Protein AF-A0A7L3SFC0-F1 (afdb_monomer_lite)

Radius of gyration: 11.87 Å; chains: 1; bounding box: 27×22×32 Å

Organism: Cepphus grylle (NCBI:txid28697)

InterPro domains:
  IPR007084 BRICHOS domain [PF04089] (20-57)
  IPR007084 BRICHOS domain [PS50869] (16-57)
  IPR051772 Gastrokine [PTHR16483] (1-57)

Structure (mmCIF, N/CA/C/O backbone):
data_AF-A0A7L3SFC0-F1
#
_entry.id   AF-A0A7L3SFC0-F1
#
loop_
_atom_site.group_PDB
_atom_site.id
_atom_site.type_symbol
_atom_site.label_atom_id
_atom_site.label_alt_id
_atom_site.label_comp_id
_atom_site.label_asym_id
_atom_site.label_entity_id
_atom_site.label_seq_id
_atom_site.pdbx_PDB_ins_code
_atom_site.Cartn_x
_atom_site.Cartn_y
_atom_site.Cartn_z
_atom_site.occupancy
_atom_site.B_iso_or_equiv
_atom_site.auth_seq_id
_atom_site.auth_comp_id
_atom_site.auth_asym_id
_atom_site.auth_atom_id
_atom_site.pdbx_PDB_model_num
ATOM 1 N N . THR A 1 1 ? 1.670 7.454 -7.371 1.00 95.69 1 THR A N 1
ATOM 2 C CA . THR A 1 1 ? 0.375 8.115 -7.132 1.00 95.69 1 THR A CA 1
ATOM 3 C C . THR A 1 1 ? -0.275 7.496 -5.925 1.00 95.69 1 THR A C 1
ATOM 5 O O . THR A 1 1 ? -0.145 6.293 -5.758 1.00 95.69 1 THR A O 1
ATOM 8 N N . MET A 1 2 ? -0.924 8.301 -5.094 1.00 96.50 2 MET A N 1
ATOM 9 C CA . MET A 1 2 ? -1.670 7.846 -3.925 1.00 96.50 2 MET A CA 1
ATOM 10 C C . MET A 1 2 ? -3.114 8.316 -4.082 1.00 96.50 2 MET A C 1
ATOM 12 O O . MET A 1 2 ? -3.335 9.492 -4.372 1.00 96.50 2 MET A O 1
ATOM 16 N N . THR A 1 3 ? -4.061 7.403 -3.911 1.00 97.69 3 THR A N 1
ATOM 17 C CA . THR A 1 3 ? -5.501 7.659 -3.973 1.00 97.69 3 THR A CA 1
ATOM 18 C C . THR A 1 3 ? -6.108 7.247 -2.642 1.00 97.69 3 THR A C 1
ATOM 20 O O . THR A 1 3 ? -5.845 6.148 -2.161 1.00 97.69 3 THR A O 1
ATOM 23 N N . ILE A 1 4 ? -6.909 8.125 -2.045 1.00 96.25 4 ILE A N 1
ATOM 24 C CA . ILE A 1 4 ? -7.540 7.899 -0.744 1.00 96.25 4 ILE A CA 1
ATOM 25 C C . ILE A 1 4 ? -9.053 7.889 -0.954 1.00 96.25 4 ILE A C 1
ATOM 27 O O . ILE A 1 4 ? -9.613 8.864 -1.458 1.00 96.25 4 ILE A O 1
ATOM 31 N N . ASP A 1 5 ? -9.704 6.790 -0.580 1.00 94.81 5 ASP A N 1
ATOM 32 C CA . ASP A 1 5 ? -11.160 6.658 -0.550 1.00 94.81 5 ASP A CA 1
ATOM 33 C C . ASP A 1 5 ? -11.614 6.511 0.908 1.00 94.81 5 ASP A C 1
ATOM 35 O O . ASP A 1 5 ? -11.740 5.402 1.435 1.00 94.81 5 ASP A O 1
ATOM 39 N N . ASN A 1 6 ? -11.872 7.650 1.562 1.00 93.44 6 ASN A N 1
ATOM 40 C CA . ASN A 1 6 ? -12.362 7.686 2.944 1.00 93.44 6 ASN A CA 1
ATOM 41 C C . ASN A 1 6 ? -13.713 6.972 3.105 1.00 93.44 6 ASN A C 1
ATOM 43 O O . ASN A 1 6 ? -13.978 6.410 4.160 1.00 93.44 6 ASN A O 1
ATOM 47 N N . SER A 1 7 ? -14.566 6.942 2.071 1.00 92.88 7 SER A N 1
ATOM 48 C CA . SER A 1 7 ? -15.871 6.270 2.167 1.00 92.88 7 SER A CA 1
ATOM 49 C C . SER A 1 7 ? -15.723 4.756 2.318 1.00 92.88 7 SER A C 1
ATOM 51 O O . SER A 1 7 ? -16.495 4.117 3.032 1.00 92.88 7 SER A O 1
ATOM 53 N N . LYS A 1 8 ? -14.694 4.187 1.682 1.00 93.44 8 LYS A N 1
ATOM 54 C CA . LYS A 1 8 ? -14.384 2.756 1.742 1.00 93.44 8 LYS A CA 1
ATOM 55 C C . LYS A 1 8 ? -13.297 2.405 2.755 1.00 93.44 8 LYS A C 1
ATOM 57 O O . LYS A 1 8 ? -13.038 1.223 2.939 1.00 93.44 8 LYS A O 1
ATOM 62 N N . HIS A 1 9 ? -12.688 3.396 3.405 1.00 95.12 9 HIS A N 1
ATOM 63 C CA . HIS A 1 9 ? -11.526 3.226 4.281 1.00 95.12 9 HIS A CA 1
ATOM 64 C C . HIS A 1 9 ? -10.363 2.504 3.572 1.00 95.12 9 HIS A C 1
ATOM 66 O O . HIS A 1 9 ? -9.752 1.575 4.107 1.00 95.12 9 HIS A O 1
ATOM 72 N N . ILE A 1 10 ? -10.091 2.910 2.325 1.00 96.31 10 ILE A N 1
ATOM 73 C CA . ILE A 1 10 ? -9.067 2.303 1.467 1.00 96.31 10 ILE A CA 1
ATOM 74 C C . ILE A 1 10 ? -8.080 3.363 0.980 1.00 96.31 10 ILE A C 1
ATOM 76 O O . ILE A 1 10 ? -8.470 4.453 0.557 1.00 96.31 10 ILE A O 1
ATOM 80 N N . VAL A 1 11 ? -6.797 3.003 0.964 1.00 97.56 11 VAL A N 1
ATOM 81 C CA . VAL A 1 11 ? -5.750 3.752 0.259 1.00 97.56 11 VAL A CA 1
ATOM 82 C C . VAL A 1 11 ? -5.133 2.869 -0.811 1.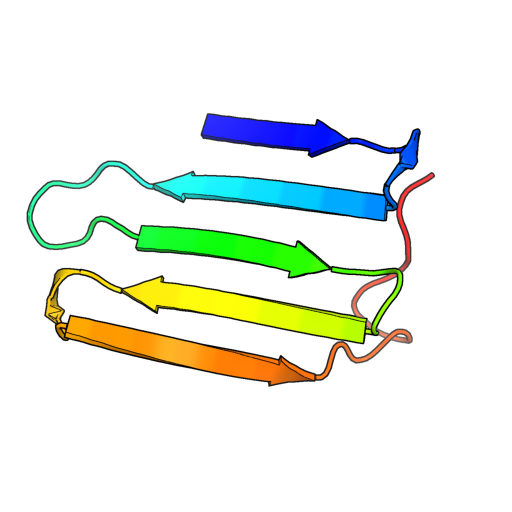00 97.56 11 VAL A C 1
ATOM 84 O O . VAL A 1 11 ? -4.700 1.758 -0.519 1.00 97.56 11 VAL A O 1
ATOM 87 N N . ASP A 1 12 ? -5.039 3.390 -2.028 1.00 97.56 12 ASP A N 1
ATOM 88 C CA . ASP A 1 12 ? -4.310 2.769 -3.132 1.00 97.56 12 ASP A CA 1
ATOM 89 C C . ASP A 1 12 ? -3.036 3.568 -3.430 1.00 97.56 12 ASP A C 1
ATOM 91 O O . ASP A 1 12 ? -3.062 4.790 -3.611 1.00 97.56 12 ASP A O 1
ATOM 95 N N . VAL A 1 13 ? -1.900 2.880 -3.460 1.00 97.94 13 VAL A N 1
ATOM 96 C CA . VAL A 1 13 ? -0.580 3.448 -3.713 1.00 97.94 13 VAL A CA 1
ATOM 97 C C . VAL A 1 13 ? 0.047 2.757 -4.912 1.00 97.94 13 VAL A C 1
ATOM 99 O O . VAL A 1 13 ? 0.461 1.601 -4.862 1.00 97.94 13 VAL A O 1
ATOM 102 N N . HIS A 1 14 ? 0.233 3.529 -5.972 1.00 97.75 14 HIS A N 1
ATOM 103 C CA . HIS A 1 14 ? 0.940 3.118 -7.173 1.00 97.75 14 HIS A CA 1
ATOM 104 C C . HIS A 1 14 ? 2.359 3.679 -7.190 1.00 97.75 14 HIS A C 1
ATOM 106 O O . HIS A 1 14 ? 2.559 4.897 -7.289 1.00 97.75 14 HIS A O 1
ATOM 112 N N . VAL A 1 15 ? 3.354 2.799 -7.200 1.00 97.44 15 VAL A N 1
ATOM 113 C CA . VAL A 1 15 ? 4.753 3.146 -7.465 1.00 97.44 15 VAL A CA 1
ATOM 114 C C . VAL A 1 15 ? 5.079 2.736 -8.896 1.00 97.44 15 VAL A C 1
ATOM 116 O O . VAL A 1 15 ? 4.918 1.578 -9.284 1.00 97.44 15 VAL A O 1
ATOM 119 N N . ARG A 1 16 ? 5.524 3.698 -9.706 1.00 96.00 16 ARG A N 1
ATOM 120 C CA . ARG A 1 16 ? 5.884 3.492 -11.113 1.00 96.00 16 ARG A CA 1
ATOM 121 C C . ARG A 1 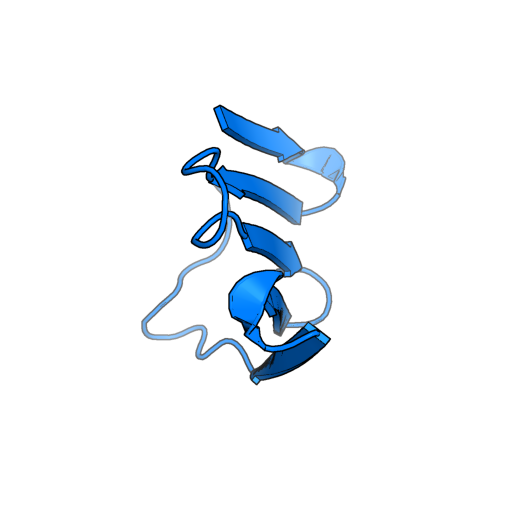16 ? 7.393 3.673 -11.250 1.00 96.00 16 ARG A C 1
ATOM 123 O O . ARG A 1 16 ? 7.877 4.796 -11.306 1.00 96.00 16 ARG A O 1
ATOM 130 N N . SER A 1 17 ? 8.121 2.557 -11.243 1.00 94.44 17 SER A N 1
ATOM 131 C CA . SER A 1 17 ? 9.593 2.510 -11.260 1.00 94.44 17 SER A CA 1
ATOM 132 C C . SER A 1 17 ? 10.104 1.387 -12.178 1.00 94.44 17 SER A C 1
ATOM 134 O O . SER A 1 17 ? 11.000 0.613 -11.841 1.00 94.44 17 SER A O 1
ATOM 136 N N . GLY A 1 18 ? 9.454 1.220 -13.337 1.00 93.25 18 GLY A N 1
ATOM 137 C CA . GLY A 1 18 ? 9.768 0.152 -14.291 1.00 93.25 18 GLY A CA 1
ATOM 138 C C . GLY A 1 18 ? 9.665 -1.232 -13.646 1.00 93.25 18 GLY A C 1
ATOM 139 O O . GLY A 1 18 ? 8.619 -1.579 -13.094 1.00 93.25 18 GLY A O 1
ATOM 140 N N . LEU A 1 19 ? 10.762 -1.996 -13.669 1.00 90.44 19 LEU A N 1
ATOM 141 C CA . LEU A 1 19 ? 10.847 -3.327 -13.055 1.00 90.44 19 LEU A CA 1
ATOM 142 C C . LEU A 1 19 ? 10.507 -3.312 -11.554 1.00 90.44 19 LEU A C 1
ATOM 144 O O . LEU A 1 19 ? 9.903 -4.256 -11.055 1.00 90.44 19 LEU A O 1
ATOM 148 N N . TYR A 1 20 ? 10.840 -2.230 -10.846 1.00 91.81 20 TYR A N 1
ATOM 149 C CA . TYR A 1 20 ? 10.598 -2.070 -9.409 1.00 91.81 20 TYR A CA 1
ATOM 150 C C . TYR A 1 20 ? 9.261 -1.392 -9.097 1.00 91.81 20 TYR A C 1
ATOM 152 O O . TYR A 1 20 ? 9.078 -0.845 -8.012 1.00 91.81 20 TYR A O 1
ATOM 160 N N . SER A 1 21 ? 8.327 -1.389 -10.049 1.00 97.31 21 SER A N 1
ATOM 161 C CA . SER A 1 21 ? 6.971 -0.919 -9.784 1.00 97.31 21 SER A CA 1
ATOM 162 C C . SER A 1 21 ? 6.296 -1.788 -8.721 1.00 97.31 21 SER A C 1
ATOM 164 O O . 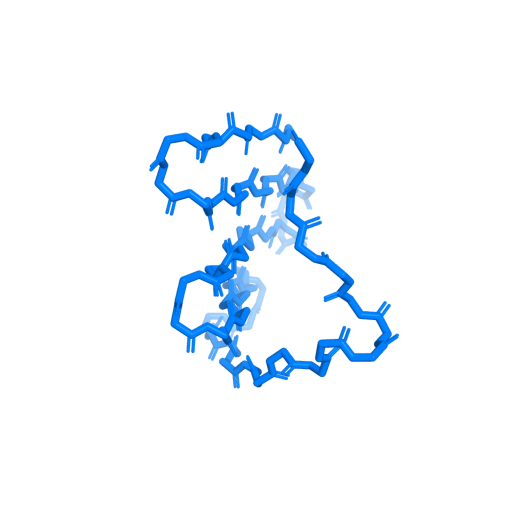SER A 1 21 ? 6.591 -2.983 -8.577 1.00 97.31 21 SER A O 1
ATOM 166 N N . SER A 1 22 ? 5.332 -1.200 -8.026 1.00 97.94 22 SER A N 1
ATOM 167 C CA . SER A 1 22 ? 4.472 -1.907 -7.083 1.00 97.94 22 SER A CA 1
ATOM 168 C C . SER A 1 22 ? 3.112 -1.235 -6.986 1.00 97.94 22 SER A C 1
ATOM 170 O O . SER A 1 22 ? 3.009 -0.019 -7.161 1.00 97.94 22 SER A O 1
ATOM 172 N N . ASP A 1 23 ? 2.101 -2.023 -6.648 1.00 98.19 23 ASP A N 1
ATOM 173 C CA . ASP A 1 23 ? 0.789 -1.529 -6.235 1.00 98.19 23 ASP A CA 1
ATOM 174 C C . ASP A 1 23 ? 0.541 -1.984 -4.799 1.00 98.19 23 ASP A C 1
ATOM 176 O O . ASP A 1 23 ? 0.739 -3.160 -4.486 1.00 98.19 23 ASP A O 1
ATOM 180 N N . THR A 1 24 ? 0.135 -1.065 -3.929 1.00 98.31 24 THR A N 1
ATOM 181 C CA . THR A 1 24 ? -0.166 -1.357 -2.528 1.00 98.31 24 THR A CA 1
ATOM 182 C C . THR A 1 24 ? -1.545 -0.839 -2.172 1.00 98.31 24 THR A C 1
ATOM 184 O O . THR A 1 24 ? -1.811 0.346 -2.329 1.00 98.31 24 THR A O 1
ATOM 187 N N . ILE A 1 25 ? -2.380 -1.712 -1.619 1.00 98.00 25 ILE A N 1
ATOM 188 C CA . ILE A 1 25 ? -3.686 -1.366 -1.069 1.00 98.00 25 ILE A CA 1
ATOM 189 C C . ILE A 1 25 ? -3.610 -1.475 0.449 1.00 98.00 25 ILE A C 1
ATOM 191 O O . ILE A 1 25 ? -3.223 -2.519 0.975 1.00 98.00 25 ILE A O 1
ATOM 195 N N . PHE A 1 26 ? -4.001 -0.415 1.144 1.00 97.56 26 PHE A N 1
ATOM 196 C CA . PHE A 1 26 ? -4.292 -0.436 2.572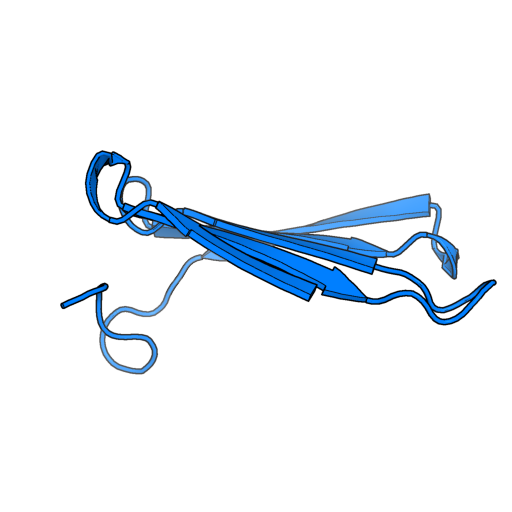 1.00 97.56 26 PHE A CA 1
ATOM 197 C C . PHE A 1 26 ? -5.805 -0.525 2.728 1.00 97.56 26 PHE A C 1
ATOM 199 O O . PHE A 1 26 ? -6.520 0.389 2.323 1.00 97.56 26 PHE A O 1
ATOM 206 N N . ASP A 1 27 ? -6.278 -1.627 3.293 1.00 96.56 27 ASP A N 1
ATOM 207 C CA . ASP A 1 27 ? -7.679 -1.860 3.617 1.00 96.56 27 ASP A CA 1
ATOM 208 C C . ASP A 1 27 ? -7.834 -1.783 5.137 1.00 96.56 27 ASP A C 1
ATOM 210 O O . ASP A 1 27 ? -7.573 -2.746 5.870 1.00 96.56 27 ASP A O 1
ATOM 214 N N . TYR A 1 28 ? -8.211 -0.601 5.619 1.00 95.44 28 TYR A N 1
ATOM 215 C CA . TYR A 1 28 ? -8.377 -0.343 7.047 1.00 95.44 28 TYR A CA 1
ATOM 216 C C . TYR A 1 28 ? -9.633 -1.013 7.610 1.00 95.44 28 TYR A C 1
ATOM 218 O O . TYR A 1 28 ? -9.633 -1.435 8.773 1.00 95.44 28 TYR A O 1
ATOM 226 N N . MET A 1 29 ? -10.663 -1.189 6.770 1.00 93.12 29 MET A N 1
ATOM 227 C CA . MET A 1 29 ? -11.913 -1.852 7.141 1.00 93.12 29 MET A CA 1
ATOM 228 C C . MET A 1 29 ? -11.661 -3.307 7.549 1.00 93.12 29 MET A C 1
ATOM 230 O O . MET A 1 29 ? -12.121 -3.744 8.606 1.00 93.12 29 MET A O 1
ATOM 234 N N . HIS A 1 30 ? -10.878 -4.043 6.759 1.00 94.69 30 HIS A N 1
ATOM 235 C CA . HIS A 1 30 ? -10.521 -5.433 7.059 1.00 94.69 30 HIS A CA 1
ATOM 236 C C . HIS A 1 30 ? -9.219 -5.568 7.864 1.00 94.69 30 HIS A C 1
ATOM 238 O O . HIS A 1 30 ? -8.958 -6.628 8.435 1.00 94.69 30 HIS A O 1
ATOM 244 N N . GLY A 1 31 ? -8.410 -4.510 7.952 1.00 95.44 31 GLY A N 1
ATOM 245 C CA . GLY A 1 31 ? -7.170 -4.490 8.725 1.00 95.44 31 GLY A CA 1
ATOM 246 C C . GLY A 1 31 ? -6.002 -5.188 8.027 1.00 95.44 31 GLY A C 1
ATOM 247 O O . GLY A 1 31 ? -5.196 -5.837 8.700 1.00 95.44 31 GLY A O 1
ATOM 248 N N . TYR A 1 32 ? -5.896 -5.066 6.701 1.00 97.50 32 TYR A N 1
ATOM 249 C CA . TYR A 1 32 ? -4.830 -5.681 5.904 1.00 97.50 32 TYR A CA 1
ATOM 250 C C . TYR A 1 32 ? -4.178 -4.699 4.928 1.00 97.50 32 TYR A C 1
ATOM 252 O O . TYR A 1 32 ? -4.794 -3.755 4.448 1.00 97.50 32 TYR A O 1
ATOM 260 N N . ILE A 1 33 ? -2.917 -4.968 4.601 1.00 98.12 33 ILE A N 1
ATOM 261 C CA . ILE A 1 33 ? -2.159 -4.305 3.541 1.00 98.12 33 ILE A CA 1
ATOM 262 C C . ILE A 1 33 ? -1.799 -5.369 2.516 1.00 98.12 33 ILE A C 1
ATOM 264 O O . ILE A 1 33 ? -1.209 -6.391 2.871 1.00 98.12 33 ILE A O 1
ATOM 268 N N . ALA A 1 34 ? -2.122 -5.131 1.253 1.00 98.38 34 ALA A N 1
ATOM 269 C CA . ALA A 1 34 ? -1.737 -5.993 0.147 1.00 98.38 34 ALA A CA 1
ATOM 270 C C . ALA A 1 34 ? -0.773 -5.242 -0.770 1.00 98.38 34 ALA A C 1
ATOM 272 O O . ALA A 1 34 ? -1.154 -4.242 -1.369 1.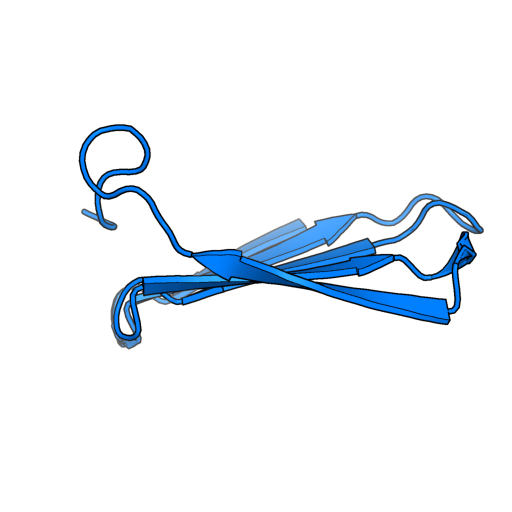00 98.38 34 ALA A O 1
ATOM 273 N N . THR A 1 35 ? 0.460 -5.729 -0.910 1.00 98.38 35 THR A N 1
ATOM 274 C CA . THR A 1 35 ? 1.460 -5.154 -1.819 1.00 98.38 35 THR A CA 1
ATOM 275 C C . THR A 1 35 ? 1.802 -6.142 -2.919 1.00 98.38 35 THR A C 1
ATOM 277 O O . THR A 1 35 ? 2.432 -7.173 -2.673 1.00 98.38 35 THR A O 1
ATOM 280 N N . ARG A 1 36 ? 1.456 -5.800 -4.158 1.00 97.88 36 ARG A N 1
ATOM 281 C CA . ARG A 1 36 ? 1.923 -6.484 -5.360 1.00 97.88 36 ARG A CA 1
ATOM 282 C C . ARG A 1 36 ? 3.248 -5.882 -5.808 1.00 97.88 36 ARG A C 1
ATOM 284 O O . ARG A 1 36 ? 3.306 -4.718 -6.198 1.00 97.88 36 ARG A O 1
ATOM 291 N N . LEU A 1 37 ? 4.302 -6.693 -5.813 1.00 96.69 37 LEU A N 1
ATOM 292 C CA . LEU A 1 37 ? 5.620 -6.302 -6.310 1.00 96.69 37 LEU A CA 1
ATOM 293 C C . LEU A 1 37 ? 5.875 -6.963 -7.669 1.00 96.69 37 LEU A C 1
ATOM 295 O O . LEU A 1 37 ? 6.032 -8.185 -7.755 1.00 96.69 37 LEU A O 1
ATOM 299 N N . PHE A 1 38 ? 5.925 -6.160 -8.736 1.00 95.50 38 PHE A N 1
ATOM 300 C CA . PHE A 1 38 ? 5.987 -6.680 -10.107 1.00 95.50 38 PHE A CA 1
ATOM 301 C C . PHE A 1 38 ? 7.289 -7.439 -10.395 1.00 95.50 38 PHE A C 1
ATOM 303 O O . PHE A 1 38 ? 7.237 -8.502 -11.007 1.00 95.50 38 PHE A O 1
ATOM 310 N N . SER A 1 39 ? 8.432 -6.978 -9.872 1.00 96.00 39 SER A N 1
ATOM 311 C CA . SER A 1 39 ? 9.736 -7.652 -10.032 1.00 96.00 39 SER A CA 1
ATOM 312 C C . SER A 1 39 ? 9.783 -9.080 -9.486 1.00 96.00 39 SER A C 1
ATOM 314 O O . SER A 1 39 ? 10.618 -9.868 -9.919 1.00 96.00 39 SER A O 1
ATOM 316 N N . ARG A 1 40 ? 8.912 -9.419 -8.528 1.00 95.44 40 ARG A N 1
ATOM 317 C CA . ARG A 1 40 ? 8.851 -10.751 -7.906 1.00 95.44 40 ARG A CA 1
ATOM 318 C C . ARG A 1 40 ? 7.663 -11.583 -8.368 1.00 95.44 40 ARG A C 1
ATOM 320 O O . ARG A 1 40 ? 7.529 -12.715 -7.919 1.00 95.44 40 ARG A O 1
ATOM 327 N N . ASN A 1 41 ? 6.797 -11.019 -9.214 1.00 94.94 41 ASN A N 1
ATOM 328 C CA . ASN A 1 41 ? 5.513 -11.610 -9.586 1.00 94.94 41 ASN A CA 1
ATOM 329 C C . ASN A 1 41 ? 4.741 -12.163 -8.366 1.00 94.94 41 ASN A C 1
ATOM 331 O O . ASN A 1 41 ? 4.220 -13.276 -8.390 1.00 94.94 41 ASN A O 1
ATOM 335 N N . ALA A 1 42 ? 4.727 -11.397 -7.271 1.00 96.94 42 ALA A N 1
ATOM 336 C CA . ALA A 1 42 ? 4.201 -11.835 -5.982 1.00 96.94 42 ALA A CA 1
ATOM 337 C C . ALA A 1 42 ? 3.355 -10.742 -5.319 1.00 96.94 42 ALA A C 1
ATOM 339 O O . ALA A 1 42 ? 3.557 -9.547 -5.561 1.00 96.94 42 ALA A O 1
ATOM 340 N N . CYS A 1 43 ? 2.425 -11.168 -4.463 1.00 97.88 43 CYS A N 1
ATOM 341 C CA . CYS A 1 43 ? 1.628 -10.298 -3.607 1.00 97.88 43 CYS A CA 1
ATOM 342 C C . CYS A 1 43 ? 1.862 -10.669 -2.141 1.00 97.88 43 CYS A C 1
ATOM 344 O O . CYS A 1 43 ? 1.748 -11.836 -1.768 1.00 97.88 43 CYS A O 1
ATOM 346 N N . PHE A 1 44 ? 2.193 -9.675 -1.325 1.00 97.88 44 PHE A N 1
ATOM 347 C CA . PHE A 1 44 ? 2.398 -9.821 0.109 1.00 97.88 44 PHE A CA 1
ATOM 348 C C . PHE A 1 44 ? 1.179 -9.272 0.836 1.00 97.88 44 PHE A C 1
ATOM 350 O O . PHE A 1 44 ? 0.834 -8.107 0.652 1.00 97.88 44 PHE A O 1
ATOM 357 N N . ILE A 1 45 ? 0.544 -10.105 1.659 1.00 97.94 45 ILE A N 1
ATOM 358 C CA . ILE A 1 45 ? -0.598 -9.716 2.486 1.00 97.94 45 ILE A CA 1
ATOM 359 C C . ILE A 1 45 ? -0.115 -9.627 3.930 1.00 97.94 45 ILE A C 1
ATOM 361 O O . ILE A 1 45 ? 0.362 -10.610 4.496 1.00 97.94 45 ILE A O 1
ATOM 365 N N . MET A 1 46 ? -0.219 -8.443 4.517 1.00 97.19 46 MET A N 1
ATOM 366 C CA . MET A 1 46 ? 0.233 -8.137 5.871 1.00 97.19 46 MET A CA 1
ATOM 367 C C . MET A 1 46 ? -0.955 -7.678 6.707 1.00 97.19 46 MET A C 1
ATOM 369 O O . MET A 1 46 ? -1.826 -6.968 6.212 1.00 97.19 46 MET A O 1
ATOM 373 N N . LYS A 1 47 ? -1.000 -8.061 7.984 1.00 97.56 47 LYS A N 1
ATOM 374 C CA . LYS A 1 47 ? -2.010 -7.555 8.918 1.00 97.56 47 LYS A CA 1
ATOM 375 C C . LYS A 1 47 ? -1.605 -6.166 9.408 1.00 97.56 47 LYS A C 1
ATOM 377 O O . LYS A 1 47 ? -0.454 -5.961 9.790 1.00 97.56 47 LYS A O 1
ATOM 382 N N . ILE A 1 48 ? -2.549 -5.234 9.429 1.00 95.88 48 ILE A N 1
ATOM 383 C CA . ILE A 1 48 ? -2.348 -3.895 9.981 1.00 95.88 48 ILE A CA 1
ATOM 384 C C . ILE A 1 48 ? -2.238 -3.997 11.501 1.00 95.88 48 ILE A C 1
ATOM 386 O O . ILE A 1 48 ? -3.113 -4.556 12.166 1.00 95.88 48 ILE A O 1
ATOM 390 N N . ASN A 1 49 ? -1.176 -3.414 12.055 1.00 95.12 49 ASN A N 1
ATOM 391 C CA . ASN A 1 49 ? -1.133 -3.105 13.474 1.00 95.12 49 ASN A CA 1
ATOM 392 C C . ASN A 1 49 ? -1.716 -1.702 13.689 1.00 95.12 49 ASN A C 1
ATOM 394 O O . ASN A 1 49 ? -1.062 -0.708 13.375 1.00 95.12 49 ASN A O 1
ATOM 398 N N . LYS A 1 50 ? -2.940 -1.640 14.224 1.00 89.31 50 LYS A N 1
ATOM 399 C CA . LYS A 1 50 ? -3.689 -0.389 14.421 1.00 89.31 50 LYS A CA 1
ATOM 400 C C . LYS A 1 50 ? -3.054 0.560 15.444 1.00 89.31 50 LYS A C 1
ATOM 402 O O . LYS A 1 50 ? -3.375 1.741 15.430 1.00 89.31 50 LYS A O 1
ATOM 407 N N . GLU A 1 51 ? -2.148 0.075 16.296 1.00 93.31 51 GLU A N 1
ATOM 408 C CA . GLU A 1 51 ? -1.393 0.936 17.218 1.00 93.31 51 GLU A CA 1
ATOM 409 C C . GLU A 1 51 ? -0.353 1.789 16.479 1.00 93.31 51 GLU A C 1
ATOM 411 O O . GLU A 1 51 ? -0.101 2.926 16.866 1.00 93.31 51 GLU A O 1
ATOM 416 N N . TYR A 1 52 ? 0.236 1.257 15.400 1.00 94.56 52 TYR A N 1
ATOM 417 C CA . TYR A 1 52 ? 1.284 1.940 14.627 1.00 94.56 52 TYR A CA 1
ATOM 418 C C . TYR A 1 52 ? 0.782 2.546 13.318 1.00 94.56 52 TYR A C 1
ATOM 420 O O . TYR A 1 52 ? 1.394 3.473 12.793 1.00 94.56 52 TYR A O 1
ATOM 428 N N . ILE A 1 53 ? -0.303 2.004 12.770 1.00 92.31 53 ILE A N 1
ATOM 429 C CA . ILE A 1 53 ? -0.915 2.449 11.522 1.00 92.31 53 ILE A CA 1
ATOM 430 C C . ILE A 1 53 ? -2.368 2.815 11.852 1.00 92.31 53 ILE A C 1
ATOM 432 O O . ILE A 1 53 ? -3.252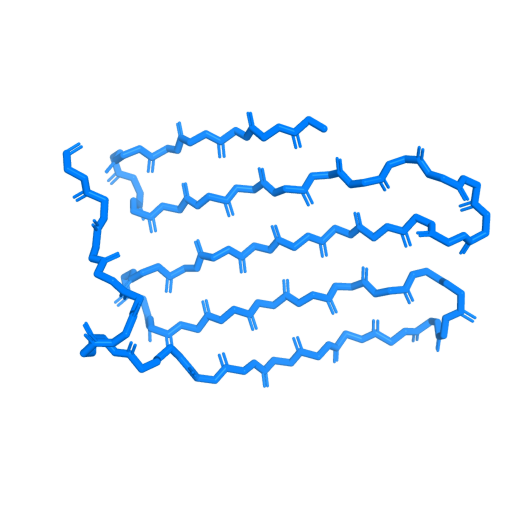 1.957 11.753 1.00 92.31 53 ILE A O 1
ATOM 436 N N . PRO A 1 54 ? -2.606 4.053 12.321 1.00 89.94 54 PRO A N 1
ATOM 437 C CA . PRO A 1 54 ? -3.940 4.522 12.670 1.00 89.94 54 PRO A CA 1
ATOM 438 C C . PRO A 1 54 ? -4.822 4.658 11.424 1.00 89.94 54 PRO A C 1
ATOM 440 O O . PRO A 1 54 ? -4.320 4.726 10.301 1.00 89.94 54 PRO A O 1
ATOM 443 N N . ASP A 1 55 ? -6.135 4.671 11.647 1.00 88.69 55 ASP A N 1
ATOM 444 C CA . ASP A 1 55 ? -7.146 4.749 10.588 1.00 88.69 55 ASP A CA 1
ATOM 445 C C . ASP A 1 55 ? -7.126 6.093 9.839 1.00 88.69 55 ASP A C 1
ATOM 447 O O . ASP A 1 55 ? -6.483 7.060 10.264 1.00 88.69 55 ASP A O 1
ATOM 451 N N . LEU A 1 56 ? -7.846 6.145 8.720 1.00 87.44 56 LEU A N 1
ATOM 452 C CA . LEU A 1 56 ? -8.063 7.368 7.953 1.00 87.44 56 LEU A CA 1
ATOM 453 C C . LEU A 1 56 ? -8.973 8.332 8.730 1.00 87.44 56 LEU A C 1
ATOM 455 O O . LEU A 1 56 ? -9.894 7.906 9.427 1.00 87.44 56 LEU A O 1
ATOM 459 N N . GLN A 1 57 ? -8.690 9.632 8.615 1.00 76.75 57 GLN A N 1
ATOM 460 C CA . GLN A 1 57 ? -9.378 10.709 9.335 1.00 76.75 57 GLN A CA 1
ATOM 461 C C . GLN A 1 57 ? -10.416 11.416 8.459 1.00 76.75 57 GLN A C 1
ATOM 463 O O . GLN A 1 57 ? -10.171 11.541 7.233 1.00 76.75 57 GLN A O 1
#

Sequence (57 aa):
TMTIDNSKHIVDVHVRSGLYSSDTIFDYMHGYIATRLFSRNACFIMKINKEYIPDLQ

Secondary structure (DSSP, 8-state):
-EEEETTTTEEEEEE--GGG-EEEEEETTTTEEEEEEGGGTEEEEEE--TTTSPPP-

Foldseek 3Di:
DWDQDLVQQKIWDWDDDPLQTKIWMDRVVVQWIWIQGNNVNDIDIDGHDCVVVPTDD

pLDDT: mean 95.2, std 3.6, range [76.75, 98.38]